Protein AF-A0A4R3E1R2-F1 (afdb_monomer_lite)

Foldseek 3Di:
DVPPPCPVVVVVDPPDDDDDPCVVVVVVVVVVVDDDDDDDDPVLVVQQADDADPDDDDGDGGDPSNVVVVCVVCVVVVHDPDPPPDD

Radius of gyration: 26.31 Å; chains: 1; bounding box: 51×34×70 Å

Structure (mmCIF, N/CA/C/O backbone):
data_AF-A0A4R3E1R2-F1
#
_entry.id   AF-A0A4R3E1R2-F1
#
loop_
_atom_site.group_PDB
_atom_site.id
_atom_site.type_symbol
_atom_site.label_atom_id
_atom_site.label_alt_id
_atom_site.label_comp_id
_atom_site.label_asym_id
_atom_site.label_entity_id
_atom_site.label_seq_id
_atom_site.pdbx_PDB_ins_code
_atom_site.Cartn_x
_atom_site.Cartn_y
_atom_site.Cartn_z
_atom_site.occupancy
_atom_site.B_iso_or_equiv
_atom_site.auth_seq_id
_atom_site.auth_comp_id
_atom_site.auth_asym_id
_atom_site.auth_atom_id
_atom_site.pdbx_PDB_model_num
ATOM 1 N N . MET A 1 1 ? 26.546 -25.302 -40.808 1.00 48.31 1 MET A N 1
ATOM 2 C CA . MET A 1 1 ? 26.461 -24.265 -39.752 1.00 48.31 1 MET A CA 1
ATOM 3 C C . MET A 1 1 ? 26.937 -22.922 -40.309 1.00 48.31 1 MET A C 1
ATOM 5 O O . MET A 1 1 ? 28.099 -22.846 -40.703 1.00 48.31 1 MET A O 1
ATOM 9 N N . PRO A 1 2 ? 26.078 -21.886 -40.358 1.00 60.19 2 PRO A N 1
ATOM 10 C CA . PRO A 1 2 ? 26.318 -20.639 -41.107 1.00 60.19 2 PRO A CA 1
ATOM 11 C C . PRO A 1 2 ? 27.512 -19.799 -40.626 1.00 60.19 2 PRO A C 1
ATOM 13 O O . PRO A 1 2 ? 27.994 -18.926 -41.335 1.00 60.19 2 PRO A O 1
ATOM 16 N N . PHE A 1 3 ? 28.016 -20.057 -39.419 1.00 62.91 3 PHE A N 1
ATOM 17 C CA . PHE A 1 3 ? 29.046 -19.234 -38.783 1.00 62.91 3 PHE A CA 1
ATOM 18 C C . PHE A 1 3 ? 30.494 -19.637 -39.116 1.00 62.91 3 PHE A C 1
ATOM 20 O O . PHE A 1 3 ? 31.424 -18.956 -38.686 1.00 62.91 3 PHE A O 1
ATOM 27 N N . LYS A 1 4 ? 30.727 -20.736 -39.851 1.00 69.06 4 LYS A N 1
ATOM 28 C CA . LYS A 1 4 ? 32.090 -21.263 -40.067 1.00 69.06 4 LYS A CA 1
ATOM 29 C C . LYS A 1 4 ? 32.857 -20.590 -41.211 1.00 69.06 4 LYS A C 1
ATOM 31 O O . LYS A 1 4 ? 34.073 -20.472 -41.118 1.00 69.06 4 LYS A O 1
ATOM 36 N N . HIS A 1 5 ? 32.183 -20.104 -42.254 1.00 69.38 5 HIS A N 1
ATOM 37 C CA . HIS A 1 5 ? 32.861 -19.588 -43.455 1.00 69.38 5 HIS A CA 1
ATOM 38 C C . HIS A 1 5 ? 33.644 -18.279 -43.252 1.00 69.38 5 HIS A C 1
ATOM 40 O O . HIS A 1 5 ? 34.536 -17.989 -44.038 1.00 69.38 5 HIS A O 1
ATOM 46 N N . ASN A 1 6 ? 33.389 -17.521 -42.178 1.00 68.94 6 ASN A N 1
ATOM 47 C CA . ASN A 1 6 ? 34.051 -16.231 -41.923 1.00 68.94 6 ASN A CA 1
ATOM 48 C C . ASN A 1 6 ? 34.900 -16.201 -40.639 1.00 68.94 6 ASN A C 1
ATOM 50 O O . ASN A 1 6 ? 35.300 -15.126 -40.185 1.00 68.94 6 ASN A O 1
ATOM 54 N N . ALA A 1 7 ? 35.213 -17.364 -40.054 1.00 73.56 7 ALA A N 1
ATOM 55 C CA . ALA A 1 7 ? 35.948 -17.458 -38.790 1.00 73.56 7 ALA A CA 1
ATOM 56 C C . ALA A 1 7 ? 37.321 -16.758 -38.841 1.00 73.56 7 ALA A C 1
ATOM 58 O O . ALA A 1 7 ? 37.651 -15.988 -37.939 1.00 73.56 7 ALA A O 1
ATOM 59 N N . ALA A 1 8 ? 38.067 -16.933 -39.938 1.00 78.44 8 ALA A N 1
ATOM 60 C CA . ALA A 1 8 ? 39.383 -16.323 -40.131 1.00 78.44 8 ALA A CA 1
ATOM 61 C C . ALA A 1 8 ? 39.348 -14.785 -40.212 1.00 78.44 8 ALA A C 1
ATOM 63 O O . ALA A 1 8 ? 40.348 -14.146 -39.918 1.00 78.44 8 ALA A O 1
ATOM 64 N N . ARG A 1 9 ? 38.210 -14.170 -40.570 1.00 76.50 9 ARG A N 1
ATOM 65 C CA . ARG A 1 9 ? 38.066 -12.707 -40.737 1.00 76.50 9 ARG A CA 1
ATOM 66 C C . ARG A 1 9 ? 37.369 -12.027 -39.557 1.00 76.50 9 ARG A C 1
ATOM 68 O O . ARG A 1 9 ? 37.242 -10.805 -39.536 1.00 76.50 9 ARG A O 1
ATOM 75 N N . ARG A 1 10 ? 36.943 -12.796 -38.548 1.00 74.81 10 ARG A N 1
A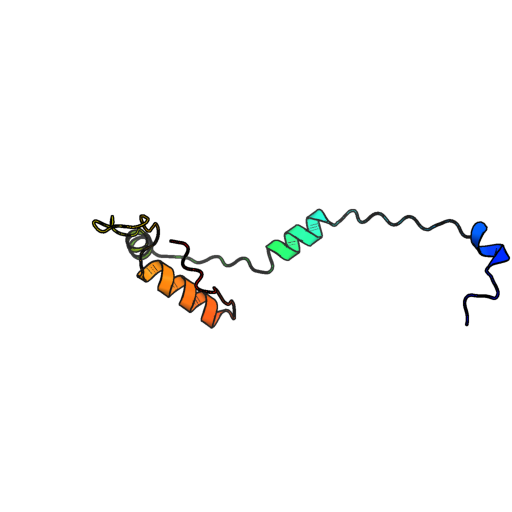TOM 76 C CA . ARG A 1 10 ? 36.175 -12.294 -37.397 1.00 74.81 10 ARG A CA 1
ATOM 77 C C . ARG A 1 10 ? 36.948 -11.279 -36.552 1.00 74.81 10 ARG A C 1
ATOM 79 O O . ARG A 1 10 ?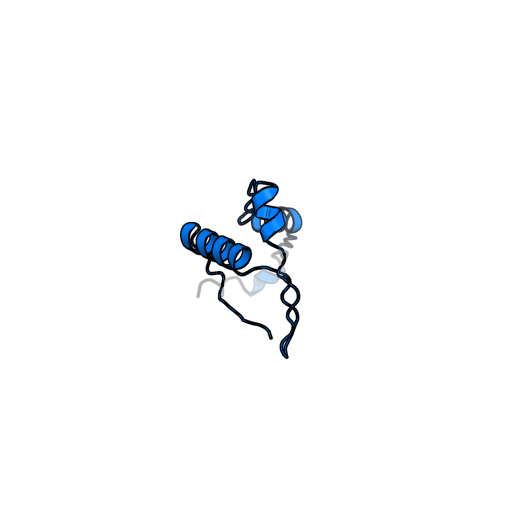 36.334 -10.390 -35.980 1.00 74.81 10 ARG A O 1
ATOM 86 N N . HIS A 1 11 ? 38.277 -11.376 -36.517 1.00 77.44 11 HIS A N 1
ATOM 87 C CA . HIS A 1 11 ? 39.142 -10.427 -35.809 1.00 77.44 11 HIS A CA 1
ATOM 88 C C . HIS A 1 11 ? 39.138 -9.019 -36.434 1.00 77.44 11 HIS A C 1
ATOM 90 O O . HIS A 1 11 ? 39.498 -8.059 -35.761 1.00 77.44 11 HIS A O 1
ATOM 96 N N . ARG A 1 12 ? 38.704 -8.886 -37.699 1.00 78.25 12 ARG A N 1
ATOM 97 C CA . ARG A 1 12 ? 38.565 -7.602 -38.404 1.00 78.25 12 ARG A CA 1
ATOM 98 C C . ARG A 1 12 ? 37.239 -6.897 -38.097 1.00 78.25 12 ARG A C 1
ATOM 100 O O . ARG A 1 12 ? 37.109 -5.704 -38.345 1.00 78.25 12 ARG A O 1
ATOM 107 N N . ILE A 1 13 ? 36.255 -7.622 -37.561 1.00 78.44 13 ILE A N 1
ATOM 108 C CA . ILE A 1 13 ? 34.976 -7.052 -37.137 1.00 78.44 13 ILE A CA 1
ATOM 109 C C . ILE A 1 13 ? 35.182 -6.493 -35.731 1.00 78.44 13 ILE A C 1
ATOM 111 O O . ILE A 1 13 ? 35.310 -7.246 -34.763 1.00 78.44 13 ILE A O 1
ATOM 115 N N . GLY A 1 14 ? 35.237 -5.165 -35.622 1.00 79.38 14 GLY A N 1
ATOM 116 C CA . GLY A 1 14 ? 35.305 -4.490 -34.331 1.00 79.38 14 GLY A CA 1
ATOM 117 C C . GLY A 1 14 ? 34.153 -4.942 -33.434 1.00 79.38 14 GLY A C 1
ATOM 118 O O . GLY A 1 14 ? 33.001 -5.001 -33.866 1.00 79.38 14 GLY A O 1
ATOM 119 N N . LYS A 1 15 ? 34.451 -5.294 -32.178 1.00 79.44 15 LYS A N 1
ATOM 120 C CA . LYS A 1 15 ? 33.400 -5.650 -31.219 1.00 79.44 15 LYS A CA 1
ATOM 121 C C . LYS A 1 15 ? 32.547 -4.416 -30.954 1.00 79.44 15 LYS A C 1
ATOM 123 O O . LYS A 1 15 ? 33.035 -3.427 -30.410 1.00 79.44 15 LYS A O 1
ATOM 128 N N . MET A 1 16 ? 31.274 -4.501 -31.312 1.00 76.31 16 MET A N 1
ATOM 129 C CA . MET A 1 16 ? 30.291 -3.473 -31.008 1.00 76.31 16 MET A CA 1
ATOM 130 C C . MET A 1 16 ? 30.107 -3.415 -29.484 1.00 76.31 16 MET A C 1
ATOM 132 O O . MET A 1 16 ? 29.713 -4.400 -28.859 1.00 76.31 16 MET A O 1
ATOM 136 N N . LYS A 1 17 ? 30.485 -2.291 -28.867 1.00 78.25 17 LYS A N 1
ATOM 137 C CA . LYS A 1 17 ? 30.348 -2.070 -27.422 1.00 78.25 17 LYS A CA 1
ATOM 138 C C . LYS A 1 17 ? 29.042 -1.332 -27.174 1.00 78.25 17 LYS A C 1
ATOM 140 O O . LYS A 1 17 ? 28.978 -0.119 -27.337 1.00 78.25 17 LYS A O 1
ATOM 145 N N . PHE A 1 18 ? 28.008 -2.061 -26.783 1.00 76.38 18 PHE A N 1
ATOM 146 C CA . PHE A 1 18 ? 26.770 -1.448 -26.318 1.00 76.38 18 PHE A CA 1
ATOM 147 C C . PHE A 1 18 ? 26.868 -1.184 -24.818 1.00 76.38 18 PHE A C 1
ATOM 149 O O . PHE A 1 18 ? 27.199 -2.085 -24.048 1.00 76.38 18 PHE A O 1
ATOM 156 N N . LYS A 1 19 ? 26.575 0.049 -24.402 1.00 78.62 19 LYS A N 1
ATOM 157 C CA . LYS A 1 19 ? 26.407 0.419 -22.996 1.00 78.62 19 LYS A CA 1
ATOM 158 C C . LYS A 1 19 ? 24.963 0.863 -22.812 1.00 78.62 19 LYS A C 1
ATOM 160 O O . LYS A 1 19 ? 24.539 1.829 -23.436 1.00 78.62 19 LYS A O 1
ATOM 165 N N . VAL A 1 20 ? 24.218 0.147 -21.977 1.00 79.25 20 VAL A N 1
ATOM 166 C CA . VAL A 1 20 ? 22.851 0.528 -21.611 1.00 79.25 20 VAL A CA 1
ATOM 167 C C . VAL A 1 20 ? 22.946 1.731 -20.673 1.00 79.25 20 VAL A C 1
ATOM 169 O O . VAL A 1 20 ? 23.452 1.612 -19.560 1.00 79.25 20 VAL A O 1
ATOM 172 N N . THR A 1 21 ? 22.532 2.906 -21.144 1.00 85.06 21 THR A N 1
ATOM 173 C CA . THR A 1 21 ? 22.587 4.169 -20.383 1.00 85.06 21 THR A CA 1
ATOM 174 C C . THR A 1 21 ? 21.265 4.507 -19.700 1.00 85.06 21 THR A C 1
ATOM 176 O O . THR A 1 21 ? 21.261 5.247 -18.723 1.00 85.06 21 THR A O 1
ATOM 179 N N . ASN A 1 22 ? 20.156 3.928 -20.162 1.00 87.19 22 ASN A N 1
ATOM 180 C CA . ASN A 1 22 ? 18.800 4.217 -19.692 1.00 87.19 22 ASN A CA 1
ATOM 181 C C . ASN A 1 22 ? 18.300 3.260 -18.593 1.00 87.19 22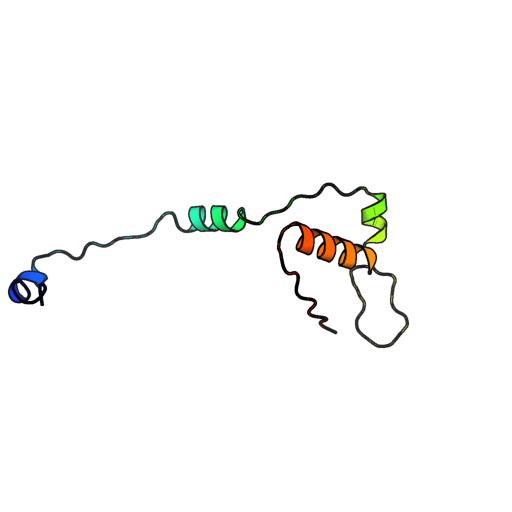 ASN A C 1
ATOM 183 O O . ASN A 1 22 ? 17.115 3.272 -18.269 1.00 87.19 22 ASN A O 1
ATOM 187 N N . TRP A 1 23 ? 19.171 2.421 -18.020 1.00 86.94 23 TRP A N 1
ATOM 188 C CA . TRP A 1 23 ? 18.764 1.389 -17.056 1.00 86.94 23 TRP A CA 1
ATOM 189 C C . TRP A 1 23 ? 17.995 1.967 -15.862 1.00 86.94 23 TRP A C 1
ATOM 191 O O . TRP A 1 23 ? 16.967 1.429 -15.467 1.00 86.94 23 TRP A O 1
ATOM 201 N N . ALA A 1 24 ? 18.451 3.104 -15.328 1.00 86.31 24 ALA A N 1
ATOM 202 C CA . ALA A 1 24 ? 17.803 3.760 -14.195 1.00 86.31 24 ALA A CA 1
ATOM 203 C C . ALA A 1 24 ? 16.381 4.253 -14.525 1.00 86.31 24 ALA A C 1
ATOM 205 O O . ALA A 1 24 ? 15.472 4.105 -13.710 1.00 86.31 24 ALA A O 1
ATOM 206 N N . GLU A 1 25 ? 16.171 4.805 -15.721 1.00 87.25 25 GLU A N 1
ATOM 207 C CA . GLU A 1 25 ? 14.854 5.267 -16.178 1.00 87.25 25 GLU A CA 1
ATOM 208 C C . GLU A 1 25 ? 13.910 4.092 -16.440 1.00 87.25 25 GLU A C 1
ATOM 210 O O . GLU A 1 25 ? 12.736 4.131 -16.061 1.00 87.25 25 GLU A O 1
ATOM 215 N N . TYR A 1 26 ? 14.438 3.021 -17.033 1.00 83.56 26 TYR A N 1
ATOM 216 C CA . TYR A 1 26 ? 13.705 1.783 -17.263 1.00 83.56 26 TYR A CA 1
ATOM 217 C C . TYR A 1 26 ? 13.239 1.150 -15.942 1.00 83.56 26 TYR A C 1
ATOM 219 O O . TYR A 1 26 ? 12.050 0.869 -15.779 1.00 83.56 26 TYR A O 1
ATOM 227 N N . GLU A 1 27 ? 14.139 1.019 -14.965 1.00 86.88 27 GLU A N 1
ATOM 228 C CA . GLU A 1 27 ? 13.838 0.536 -13.611 1.00 86.88 27 GLU A CA 1
ATOM 229 C C . GLU A 1 27 ? 12.820 1.427 -12.887 1.00 86.88 27 GLU A C 1
ATOM 231 O O . GLU A 1 27 ? 11.886 0.926 -12.259 1.00 86.88 27 GLU A O 1
ATOM 236 N N . ALA A 1 28 ? 12.939 2.754 -12.993 1.00 86.19 28 ALA A N 1
ATOM 237 C CA . ALA A 1 28 ? 11.962 3.674 -12.413 1.00 86.19 28 ALA A CA 1
ATOM 238 C C . ALA A 1 28 ? 10.564 3.479 -13.025 1.00 86.19 28 ALA A C 1
ATOM 240 O O . ALA A 1 28 ? 9.564 3.466 -12.300 1.00 86.19 28 ALA A O 1
ATOM 241 N N . GLY A 1 29 ? 10.486 3.277 -14.343 1.00 83.69 29 GLY A N 1
ATOM 242 C CA . GLY A 1 29 ? 9.248 2.922 -15.034 1.00 83.69 29 GLY A CA 1
ATOM 243 C C . GLY A 1 29 ? 8.687 1.575 -14.575 1.00 83.69 29 GLY A C 1
ATOM 244 O O . GLY A 1 29 ? 7.480 1.455 -14.364 1.00 83.69 29 GLY A O 1
ATOM 245 N N . LEU A 1 30 ? 9.548 0.582 -14.353 1.00 84.12 30 LEU A N 1
ATOM 246 C CA . LEU A 1 30 ? 9.153 -0.738 -13.865 1.00 84.12 30 LEU A CA 1
ATOM 247 C C . LEU A 1 30 ? 8.630 -0.682 -12.420 1.00 84.12 30 LEU A C 1
ATOM 249 O O . LEU A 1 30 ? 7.588 -1.257 -12.131 1.00 84.12 30 LEU A O 1
ATOM 253 N N . ARG A 1 31 ? 9.265 0.095 -11.534 1.00 79.88 31 ARG A N 1
ATOM 254 C CA . ARG A 1 31 ? 8.803 0.312 -10.147 1.00 79.88 31 ARG A CA 1
ATOM 255 C C . ARG A 1 31 ? 7.444 1.010 -10.077 1.00 79.88 31 ARG A C 1
ATOM 257 O O . ARG A 1 31 ? 6.663 0.743 -9.167 1.00 79.88 31 ARG A O 1
ATOM 264 N N . ARG A 1 32 ? 7.149 1.895 -11.034 1.00 80.75 32 ARG A N 1
ATOM 265 C CA . ARG A 1 32 ? 5.828 2.535 -11.170 1.00 80.75 32 ARG A CA 1
ATOM 266 C C . ARG A 1 32 ? 4.766 1.564 -11.685 1.00 80.75 32 ARG A C 1
ATOM 268 O O . ARG A 1 32 ? 3.595 1.712 -11.344 1.00 80.75 32 ARG A O 1
ATOM 275 N N . ARG A 1 33 ? 5.146 0.542 -12.462 1.00 78.56 33 ARG A N 1
ATOM 276 C CA . ARG A 1 33 ? 4.244 -0.543 -12.887 1.00 78.56 33 ARG A CA 1
ATOM 277 C C . ARG A 1 33 ? 3.949 -1.444 -11.695 1.00 78.56 33 ARG A C 1
ATOM 279 O O . ARG A 1 33 ? 4.570 -2.477 -11.487 1.00 78.56 33 ARG A O 1
ATOM 286 N N . GLY A 1 34 ? 3.003 -1.006 -10.882 1.00 75.06 34 GLY A N 1
ATOM 287 C CA . GLY A 1 34 ? 2.674 -1.673 -9.637 1.00 75.06 34 GLY A CA 1
ATOM 288 C C . GLY A 1 34 ? 2.424 -0.717 -8.477 1.00 75.06 34 GLY A C 1
ATOM 289 O O . GLY A 1 34 ? 1.952 -1.173 -7.438 1.00 75.06 34 GLY A O 1
ATOM 290 N N . SER A 1 35 ? 2.670 0.585 -8.606 1.00 80.88 35 SER A N 1
ATOM 291 C CA . SER A 1 35 ? 2.308 1.524 -7.542 1.00 80.88 35 SER A CA 1
ATOM 292 C C . SER A 1 35 ? 0.792 1.705 -7.487 1.00 80.88 35 SER A C 1
ATOM 294 O O . SER A 1 35 ? 0.172 2.015 -8.503 1.00 80.88 35 SER A O 1
ATOM 296 N N . LEU A 1 36 ? 0.208 1.517 -6.307 1.00 80.94 36 LEU A N 1
ATOM 297 C CA . LEU A 1 36 ? -1.194 1.806 -6.026 1.00 80.94 36 LEU A CA 1
ATOM 298 C C . LEU A 1 36 ? -1.244 2.930 -4.991 1.00 80.94 36 LEU A C 1
ATOM 300 O O . LEU A 1 36 ? -0.628 2.815 -3.932 1.00 80.94 36 LEU A O 1
ATOM 304 N N . THR A 1 37 ? -1.977 3.994 -5.299 1.00 86.94 37 THR A N 1
ATOM 305 C CA . THR A 1 37 ? -2.241 5.096 -4.372 1.00 86.94 37 THR A CA 1
ATOM 306 C C . THR A 1 37 ? -3.715 5.050 -4.002 1.00 86.94 37 THR A C 1
ATOM 308 O O . THR A 1 37 ? -4.570 5.051 -4.885 1.00 86.94 37 THR A O 1
ATOM 311 N N . LEU A 1 38 ? -4.003 4.972 -2.705 1.00 85.12 38 LEU A N 1
ATOM 312 C CA . LEU A 1 38 ? -5.355 4.890 -2.162 1.00 85.12 38 LEU A CA 1
ATOM 313 C C . LEU A 1 38 ? -5.618 6.116 -1.300 1.00 85.12 38 LEU A C 1
ATOM 315 O O . LEU A 1 38 ? -4.756 6.517 -0.521 1.00 85.12 38 LEU A O 1
ATOM 319 N N . TRP A 1 39 ? -6.820 6.668 -1.418 1.00 92.00 39 TRP A N 1
ATOM 320 C CA . TRP A 1 39 ? -7.331 7.655 -0.478 1.00 92.00 39 TRP A CA 1
ATOM 321 C C . TRP A 1 39 ? -8.085 6.907 0.615 1.00 92.00 39 TRP A C 1
ATOM 323 O O . TRP A 1 39 ? -9.042 6.190 0.329 1.00 92.00 39 TRP A O 1
ATOM 333 N N . VAL A 1 40 ? -7.613 7.032 1.852 1.00 88.88 40 VAL A N 1
ATOM 334 C CA . VAL A 1 40 ? -8.194 6.388 3.033 1.00 88.88 40 VAL A CA 1
ATOM 335 C C . VAL A 1 40 ? -8.671 7.497 3.954 1.00 88.88 40 VAL A C 1
ATOM 337 O O . VAL A 1 40 ? -7.986 8.507 4.103 1.00 88.88 40 VAL A O 1
ATOM 340 N N . THR A 1 41 ? -9.859 7.338 4.526 1.00 93.50 41 THR A N 1
ATOM 341 C CA . THR A 1 41 ? -10.390 8.317 5.473 1.00 93.50 41 THR A CA 1
ATOM 342 C C . THR A 1 41 ? -9.602 8.277 6.783 1.00 93.50 41 THR A C 1
ATOM 344 O O . THR A 1 41 ? -9.032 7.242 7.143 1.00 93.50 41 THR A O 1
ATOM 347 N N . GLU A 1 42 ? -9.564 9.393 7.510 1.00 92.88 42 GLU A N 1
ATOM 348 C CA . GLU A 1 42 ? -8.813 9.478 8.769 1.00 92.88 42 GLU A CA 1
ATOM 349 C C . GLU A 1 42 ? -9.376 8.505 9.816 1.00 92.88 42 GLU A C 1
ATOM 351 O O . GLU A 1 42 ? -8.629 7.856 10.550 1.00 92.88 42 GLU A O 1
ATOM 356 N N . GLU A 1 43 ? -10.696 8.305 9.823 1.00 91.69 43 GLU A N 1
ATOM 357 C CA . GLU A 1 43 ? -11.365 7.354 10.711 1.00 91.69 43 GLU A CA 1
ATOM 358 C C . GLU A 1 43 ? -10.888 5.926 10.440 1.00 91.69 43 GLU A C 1
ATOM 360 O O . GLU A 1 43 ? -10.567 5.192 11.374 1.00 91.69 43 GLU A O 1
ATOM 365 N N . ALA A 1 44 ? -10.777 5.534 9.168 1.00 88.44 44 ALA A N 1
ATOM 366 C CA . ALA A 1 44 ? -10.271 4.219 8.803 1.00 88.44 44 ALA A CA 1
ATOM 367 C C . ALA A 1 44 ? -8.790 4.063 9.183 1.00 88.44 44 ALA A C 1
ATOM 369 O O . ALA A 1 44 ? -8.411 3.024 9.726 1.00 88.44 44 ALA A O 1
ATOM 370 N N . LEU A 1 45 ? -7.968 5.098 8.971 1.00 91.62 45 LEU A N 1
ATOM 371 C CA . LEU A 1 45 ? -6.549 5.086 9.335 1.00 91.62 45 LEU A CA 1
ATOM 372 C C . LEU A 1 45 ? -6.341 4.946 10.850 1.00 91.62 45 LEU A C 1
ATOM 374 O O . LEU A 1 45 ? -5.462 4.198 11.288 1.00 91.62 45 LEU A O 1
ATOM 378 N N . SER A 1 46 ? -7.182 5.602 11.653 1.00 92.62 46 SER A N 1
ATOM 379 C CA . SER A 1 46 ? -7.139 5.507 13.118 1.00 92.62 46 SER A CA 1
ATOM 380 C C . SER A 1 46 ? -7.324 4.069 13.626 1.00 92.62 46 SER A C 1
ATOM 382 O O . SER A 1 46 ? -6.728 3.675 14.629 1.00 92.62 46 SER A O 1
ATOM 384 N N . LEU A 1 47 ? -8.076 3.249 12.883 1.00 93.62 47 LEU A N 1
ATOM 385 C CA . LEU A 1 47 ? -8.365 1.851 13.206 1.00 93.62 47 LEU A CA 1
ATOM 386 C C . LEU A 1 47 ? -7.293 0.873 12.700 1.00 93.62 47 LEU A C 1
ATOM 388 O O . LEU A 1 47 ? -7.389 -0.331 12.952 1.00 93.62 47 LEU A O 1
ATOM 392 N N . TRP A 1 48 ? -6.279 1.341 11.966 1.00 94.06 48 TRP A N 1
ATOM 393 C CA . TRP A 1 48 ? -5.253 0.468 11.388 1.00 94.06 48 TRP A CA 1
ATOM 394 C C . TRP A 1 48 ? -4.147 0.086 12.365 1.00 94.06 48 TRP A C 1
ATOM 396 O O . TRP A 1 48 ? -3.464 -0.912 12.135 1.00 94.06 48 TRP A O 1
ATOM 406 N N . GLN A 1 49 ? -3.962 0.835 13.454 1.00 92.88 49 GLN A N 1
ATOM 407 C CA . GLN A 1 49 ? -2.990 0.472 14.483 1.00 92.88 49 GLN A CA 1
ATOM 408 C C . GLN A 1 49 ? -3.514 -0.694 15.320 1.00 92.88 49 GLN A C 1
ATOM 410 O O . GLN A 1 49 ? -4.651 -0.685 15.790 1.00 92.88 49 GLN A O 1
ATOM 415 N N . ALA A 1 50 ? -2.681 -1.717 15.513 1.00 90.75 50 ALA A N 1
ATOM 416 C CA . ALA A 1 50 ? -3.075 -2.835 16.356 1.00 90.75 50 ALA A CA 1
ATOM 417 C C . ALA A 1 50 ? -3.104 -2.422 17.838 1.00 90.75 50 ALA A C 1
ATOM 419 O O . ALA A 1 50 ? -2.183 -1.740 18.303 1.00 90.75 50 ALA A O 1
ATOM 420 N N . PRO A 1 51 ? -4.096 -2.882 18.619 1.00 88.38 51 PRO A N 1
ATOM 421 C CA . PRO A 1 51 ? -4.055 -2.723 20.062 1.00 88.38 51 PRO A CA 1
ATOM 422 C C . PRO A 1 51 ? -2.878 -3.509 20.650 1.00 88.38 51 PRO A C 1
ATOM 424 O O . PRO A 1 51 ? -2.506 -4.582 20.164 1.00 88.38 51 PRO A O 1
ATOM 427 N N . LYS A 1 52 ? -2.305 -2.985 21.739 1.00 88.31 52 LYS A N 1
ATOM 428 C CA . LYS A 1 52 ? -1.200 -3.643 22.440 1.00 88.31 52 LYS A CA 1
ATOM 429 C C . LYS A 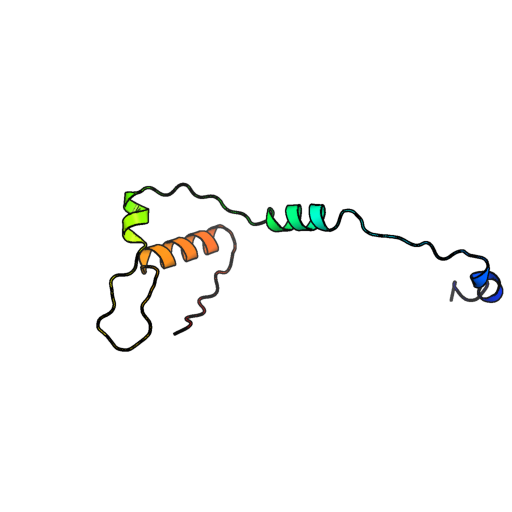1 52 ? -1.642 -5.021 22.927 1.00 88.31 52 LYS A C 1
ATOM 431 O O . LYS A 1 52 ? -2.620 -5.159 23.663 1.00 88.31 52 LYS A O 1
ATOM 436 N N . ARG A 1 53 ? -0.885 -6.046 22.552 1.00 84.31 53 ARG A N 1
ATOM 437 C CA . ARG A 1 53 ? -1.156 -7.427 22.941 1.00 84.31 53 ARG A CA 1
ATOM 438 C C . ARG A 1 53 ? -0.670 -7.672 24.372 1.00 84.31 53 ARG A C 1
ATOM 440 O O . ARG A 1 53 ? 0.469 -7.342 24.700 1.00 84.31 53 ARG A O 1
ATOM 447 N N . SER A 1 54 ? -1.512 -8.286 25.203 1.00 83.25 54 SER A N 1
ATOM 448 C CA . SER A 1 54 ? -1.181 -8.691 26.582 1.00 83.25 54 SER A CA 1
ATOM 449 C C . SER A 1 54 ? -0.660 -10.130 26.697 1.00 83.25 54 SER A C 1
ATOM 451 O O . SER A 1 54 ? -0.134 -10.521 27.734 1.00 83.25 54 SER A O 1
ATOM 453 N N . THR A 1 55 ? -0.797 -10.930 25.637 1.00 85.56 55 THR A N 1
ATOM 454 C CA . THR A 1 55 ? -0.389 -12.342 25.599 1.00 85.56 55 THR A CA 1
ATOM 455 C C . THR A 1 55 ? 1.000 -12.537 24.981 1.00 85.56 55 THR A C 1
ATOM 457 O O . THR A 1 55 ? 1.515 -11.667 24.280 1.00 85.56 55 THR A O 1
ATOM 460 N N . ARG A 1 56 ? 1.618 -13.699 25.238 1.00 81.81 56 ARG A N 1
ATOM 461 C CA . ARG A 1 56 ? 2.972 -14.049 24.771 1.00 81.81 56 ARG A CA 1
ATOM 462 C C . ARG A 1 56 ? 3.068 -14.046 23.234 1.00 81.81 56 ARG A C 1
ATOM 464 O O . ARG A 1 56 ? 2.242 -14.662 22.558 1.00 81.81 56 ARG A O 1
ATOM 471 N N . GLY A 1 57 ? 4.099 -13.388 22.699 1.00 85.69 57 GLY A N 1
ATOM 472 C CA . GLY A 1 57 ? 4.393 -13.267 21.264 1.00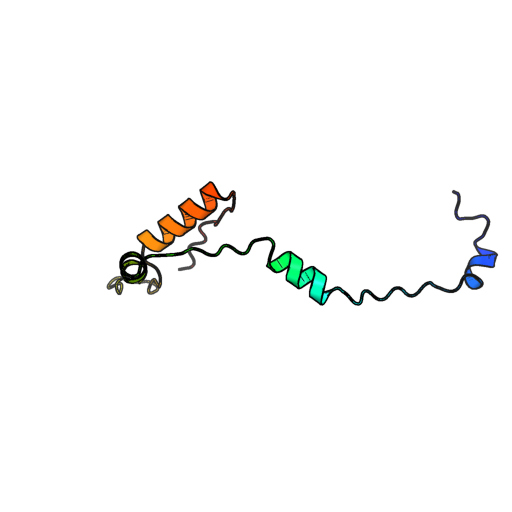 85.69 57 GLY A CA 1
ATOM 473 C C . GLY A 1 57 ? 4.808 -11.844 20.868 1.00 85.69 57 GLY A C 1
ATOM 474 O O . GLY A 1 57 ? 4.845 -10.953 21.717 1.00 85.69 57 GLY A O 1
ATOM 475 N N . GLY A 1 58 ? 5.116 -11.632 19.585 1.00 87.25 58 GLY A N 1
ATOM 476 C CA . GLY A 1 58 ? 5.412 -10.305 19.038 1.00 87.25 58 GLY A CA 1
ATOM 477 C C . GLY A 1 58 ? 4.219 -9.341 19.109 1.00 87.25 58 GLY A C 1
ATOM 478 O O . GLY A 1 58 ? 3.057 -9.763 19.104 1.00 87.25 58 GLY A O 1
ATOM 479 N N . GLN A 1 59 ? 4.513 -8.037 19.176 1.00 88.00 59 GLN A N 1
ATOM 480 C CA . GLN A 1 59 ? 3.501 -6.979 19.137 1.00 88.00 59 GLN A CA 1
ATOM 481 C C . GLN A 1 59 ? 3.103 -6.688 17.681 1.00 88.00 59 GLN A C 1
ATOM 483 O O . GLN A 1 59 ? 3.967 -6.286 16.894 1.00 88.00 59 GLN A O 1
ATOM 488 N N . PRO A 1 60 ? 1.828 -6.886 17.300 1.00 87.62 60 PRO A N 1
ATOM 489 C CA . PRO A 1 60 ? 1.366 -6.536 15.965 1.00 87.62 60 PRO A CA 1
ATOM 490 C C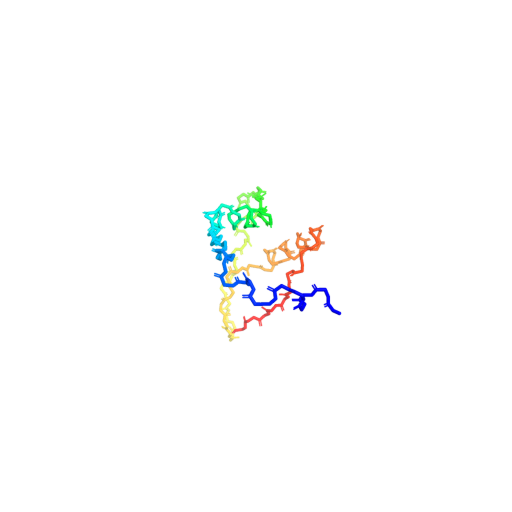 . PRO A 1 60 ? 1.426 -5.018 15.771 1.00 87.62 60 PRO A C 1
ATOM 492 O O . PRO A 1 60 ? 1.175 -4.253 16.697 1.00 87.62 60 PRO A O 1
ATOM 495 N N . ARG A 1 61 ? 1.776 -4.579 14.559 1.00 90.56 61 ARG A N 1
ATOM 496 C CA . ARG A 1 61 ? 1.742 -3.154 14.181 1.00 90.56 61 ARG A CA 1
ATOM 497 C C . ARG A 1 61 ? 0.415 -2.763 13.536 1.00 90.56 61 ARG A C 1
ATOM 499 O O . ARG A 1 61 ? -0.060 -1.655 13.749 1.00 90.56 61 ARG A O 1
ATOM 506 N N . TYR A 1 62 ? -0.174 -3.688 12.779 1.00 92.31 62 TYR A N 1
ATOM 507 C CA . TYR A 1 62 ? -1.400 -3.481 12.018 1.00 92.31 62 TYR A CA 1
ATOM 508 C C . TYR A 1 62 ? -2.549 -4.301 12.594 1.00 92.31 62 TYR A C 1
ATOM 510 O O . TYR A 1 62 ? -2.344 -5.452 12.988 1.00 92.31 62 TYR A O 1
ATOM 518 N N . SER A 1 63 ? -3.732 -3.699 12.658 1.00 93.06 63 SER A N 1
ATOM 519 C CA . SER A 1 63 ? -4.963 -4.362 13.079 1.00 93.06 63 SER A CA 1
ATOM 520 C C . SER A 1 63 ? -5.431 -5.386 12.042 1.00 93.06 63 SER A C 1
ATOM 522 O O . SER A 1 63 ? -5.031 -5.346 10.874 1.00 93.06 63 SER A O 1
ATOM 524 N N . ASP A 1 64 ? -6.315 -6.297 12.456 1.00 92.00 64 ASP A N 1
ATOM 525 C CA . ASP A 1 64 ? -6.913 -7.274 11.541 1.00 92.00 64 ASP A CA 1
ATOM 526 C C . ASP A 1 64 ? -7.680 -6.586 10.403 1.00 92.00 64 ASP A C 1
ATOM 528 O O . ASP A 1 64 ? -7.580 -7.028 9.262 1.00 92.00 64 ASP A O 1
ATOM 532 N N . LEU A 1 65 ? -8.331 -5.447 10.679 1.00 92.38 65 LEU A N 1
ATOM 533 C CA . LEU A 1 65 ? -9.018 -4.629 9.676 1.00 92.38 65 LEU A CA 1
ATOM 534 C C . LEU A 1 65 ? -8.059 -4.140 8.580 1.00 92.38 65 LEU A C 1
ATOM 536 O O . LEU A 1 65 ? -8.366 -4.241 7.391 1.00 92.38 65 LEU A O 1
ATOM 540 N N . ALA A 1 66 ? -6.884 -3.629 8.960 1.00 92.81 66 ALA A N 1
ATOM 541 C CA . ALA A 1 66 ? -5.879 -3.175 7.999 1.00 92.81 66 ALA A CA 1
ATOM 542 C C . ALA A 1 66 ? -5.361 -4.337 7.134 1.00 92.81 66 ALA A C 1
ATOM 544 O O . ALA A 1 66 ? -5.202 -4.199 5.919 1.00 92.81 66 ALA A O 1
ATOM 545 N N . ILE A 1 67 ? -5.133 -5.499 7.755 1.00 92.31 67 ILE A N 1
ATOM 546 C CA . ILE A 1 67 ? -4.661 -6.706 7.067 1.00 92.31 67 ILE A CA 1
ATOM 547 C C . ILE A 1 67 ? -5.727 -7.220 6.094 1.00 92.31 67 ILE A C 1
ATOM 549 O O . ILE A 1 67 ? -5.415 -7.490 4.936 1.00 92.31 67 ILE A O 1
ATOM 553 N N . GLU A 1 68 ? -6.977 -7.335 6.533 1.00 93.62 68 GLU A N 1
ATOM 554 C CA . GLU A 1 68 ? -8.099 -7.784 5.705 1.00 93.62 68 GLU A CA 1
ATOM 555 C C . GLU A 1 68 ? -8.332 -6.849 4.515 1.00 93.62 68 GLU A C 1
ATOM 557 O O . GLU A 1 68 ? -8.479 -7.311 3.381 1.00 93.62 68 GLU A O 1
ATOM 562 N N . THR A 1 69 ? -8.264 -5.536 4.746 1.00 91.94 69 THR A N 1
ATOM 563 C CA . THR A 1 69 ? -8.376 -4.529 3.683 1.00 91.94 69 THR A CA 1
ATOM 564 C C . THR A 1 69 ? -7.272 -4.718 2.639 1.00 91.94 69 THR A C 1
ATOM 566 O O . THR A 1 69 ? -7.554 -4.773 1.441 1.00 91.94 69 THR A O 1
ATOM 569 N N . ALA A 1 70 ? -6.017 -4.893 3.068 1.00 89.94 70 ALA A N 1
ATOM 570 C CA . ALA A 1 70 ? -4.896 -5.117 2.156 1.00 89.94 70 ALA A CA 1
ATOM 571 C C . ALA A 1 70 ? -5.033 -6.428 1.359 1.00 89.94 70 ALA A C 1
ATOM 573 O O . ALA A 1 70 ? -4.765 -6.446 0.156 1.00 89.94 70 ALA A O 1
ATOM 574 N N . LEU A 1 71 ? -5.487 -7.512 1.998 1.00 91.12 71 LEU A N 1
ATOM 575 C CA . LEU A 1 71 ? -5.726 -8.800 1.335 1.00 91.12 71 LEU A CA 1
ATOM 576 C C . LEU A 1 71 ? -6.869 -8.720 0.314 1.00 91.12 71 LEU A C 1
ATOM 578 O O . LEU A 1 71 ? -6.757 -9.272 -0.782 1.00 91.12 71 LEU A O 1
ATOM 582 N N . THR A 1 72 ? -7.942 -8.002 0.647 1.00 91.44 72 THR A N 1
ATOM 583 C CA . THR A 1 72 ? -9.082 -7.776 -0.253 1.00 91.44 72 THR A CA 1
ATOM 584 C C . THR A 1 72 ? -8.644 -6.988 -1.482 1.00 91.44 72 THR A C 1
ATOM 586 O O . THR A 1 72 ? -8.906 -7.398 -2.612 1.00 91.44 72 THR A O 1
ATOM 589 N N . LEU A 1 73 ? -7.894 -5.902 -1.279 1.00 89.69 73 LEU A N 1
ATOM 590 C CA . LEU A 1 73 ? -7.332 -5.108 -2.372 1.00 89.69 73 LEU A CA 1
ATOM 591 C C . LEU A 1 73 ? -6.369 -5.925 -3.236 1.00 89.69 73 LEU A C 1
ATOM 593 O O . LEU A 1 73 ? -6.405 -5.813 -4.459 1.00 89.69 73 LEU A O 1
ATOM 597 N N . GLY A 1 74 ? -5.538 -6.768 -2.620 1.00 87.31 74 GLY A N 1
ATOM 598 C CA . GLY A 1 74 ? -4.692 -7.708 -3.350 1.00 87.31 74 GLY A CA 1
ATOM 599 C C . GLY A 1 74 ? -5.505 -8.635 -4.243 1.00 87.31 74 GLY A C 1
ATOM 600 O O . GLY A 1 74 ? -5.250 -8.708 -5.440 1.00 87.31 74 GLY A O 1
ATOM 601 N N . SER A 1 75 ? -6.541 -9.257 -3.684 1.00 87.75 75 SER A N 1
ATOM 602 C CA . SER A 1 75 ? -7.411 -10.193 -4.403 1.00 87.75 75 SER A CA 1
ATOM 603 C C . SER A 1 75 ? -8.111 -9.533 -5.597 1.00 87.75 75 SER A C 1
ATOM 605 O O . SER A 1 75 ? -8.106 -10.085 -6.694 1.00 87.75 75 SER A O 1
ATOM 607 N N . VAL A 1 76 ? -8.648 -8.320 -5.420 1.00 86.88 76 VAL A N 1
ATOM 608 C CA . VAL A 1 76 ? -9.318 -7.561 -6.496 1.00 86.88 76 VAL A CA 1
ATOM 609 C C . VAL A 1 76 ? -8.338 -7.128 -7.588 1.00 86.88 76 VAL A C 1
ATOM 611 O O . VAL A 1 76 ? -8.682 -7.123 -8.768 1.00 86.88 76 VAL A O 1
ATOM 614 N N . LEU A 1 77 ? -7.107 -6.773 -7.218 1.00 84.44 77 LEU A N 1
ATOM 615 C CA . LEU A 1 77 ? -6.097 -6.270 -8.154 1.00 84.44 77 LEU A CA 1
ATOM 616 C C . LEU A 1 77 ? -5.205 -7.373 -8.743 1.00 84.44 77 LEU A C 1
ATOM 618 O O . LEU A 1 77 ? -4.216 -7.054 -9.407 1.00 84.44 77 LEU A O 1
ATOM 622 N N . GLY A 1 78 ? -5.516 -8.650 -8.491 1.00 79.69 78 GLY A N 1
ATOM 623 C CA . GLY A 1 78 ? -4.722 -9.788 -8.963 1.00 79.69 78 GLY A CA 1
ATOM 624 C C . GLY A 1 78 ? -3.315 -9.839 -8.358 1.00 79.69 78 GLY A C 1
ATOM 625 O O . GLY A 1 78 ? -2.368 -10.273 -9.012 1.00 79.69 78 GLY A O 1
ATOM 626 N N . ARG A 1 79 ? -3.156 -9.341 -7.127 1.00 69.75 79 ARG A N 1
ATOM 627 C CA . ARG A 1 79 ? -1.905 -9.359 -6.366 1.00 69.75 79 ARG A CA 1
ATOM 628 C C . ARG A 1 79 ? -2.028 -10.298 -5.181 1.00 69.75 79 ARG A C 1
ATOM 630 O O . ARG A 1 79 ? -2.679 -9.980 -4.189 1.00 69.75 79 ARG A O 1
ATOM 637 N N . ASP A 1 80 ? -1.334 -11.422 -5.260 1.00 64.75 80 ASP A N 1
ATOM 638 C CA . ASP A 1 80 ? -1.225 -12.342 -4.135 1.00 64.75 80 ASP A CA 1
ATOM 639 C C . ASP A 1 80 ? -0.335 -11.749 -3.039 1.00 64.75 80 ASP A C 1
ATOM 641 O O . ASP A 1 80 ? 0.895 -11.854 -3.054 1.00 64.75 80 ASP A O 1
ATOM 645 N N . PHE A 1 81 ? -0.964 -11.148 -2.033 1.00 63.84 81 PHE A N 1
ATOM 646 C CA . PHE A 1 81 ? -0.319 -10.906 -0.749 1.00 63.84 81 PHE A CA 1
ATOM 647 C C . PHE A 1 81 ? -0.306 -12.221 0.033 1.00 63.84 81 PHE A C 1
ATOM 649 O O . PHE A 1 81 ? -1.174 -12.490 0.863 1.00 63.84 81 PHE A O 1
ATOM 656 N N . ALA A 1 82 ? 0.674 -13.080 -0.251 1.00 56.22 82 ALA A N 1
ATOM 657 C CA . ALA A 1 82 ? 0.840 -14.328 0.481 1.00 56.22 82 ALA A CA 1
ATOM 658 C C . ALA A 1 82 ? 0.982 -14.044 1.988 1.00 56.22 82 ALA A C 1
ATOM 660 O O . ALA A 1 82 ? 1.864 -13.298 2.425 1.00 56.22 82 ALA A O 1
ATOM 661 N N . ARG A 1 83 ? 0.114 -14.664 2.794 1.00 55.84 83 ARG A N 1
ATOM 662 C CA . ARG A 1 83 ? 0.051 -14.518 4.254 1.00 55.84 83 ARG A CA 1
ATOM 663 C C . ARG A 1 83 ? 1.257 -15.189 4.924 1.00 55.84 83 ARG A C 1
ATOM 665 O O . ARG A 1 83 ? 1.121 -16.223 5.573 1.00 55.84 83 ARG A O 1
ATOM 672 N N . ARG A 1 84 ? 2.457 -14.618 4.802 1.00 49.12 84 ARG A N 1
ATOM 673 C CA . ARG A 1 84 ? 3.595 -15.000 5.651 1.00 49.12 84 ARG A CA 1
ATOM 674 C C . ARG A 1 84 ? 3.425 -14.340 7.016 1.00 49.12 84 ARG A C 1
ATOM 676 O O . ARG A 1 84 ? 3.829 -13.201 7.223 1.00 49.12 84 ARG A O 1
ATOM 683 N N . ARG A 1 85 ? 2.807 -15.065 7.954 1.00 46.12 85 ARG A N 1
ATOM 684 C CA . ARG A 1 85 ? 2.885 -14.739 9.385 1.00 46.12 85 ARG A CA 1
ATOM 685 C C . ARG A 1 85 ? 4.335 -14.925 9.829 1.00 46.12 85 ARG A C 1
ATOM 687 O O . ARG A 1 85 ? 4.778 -16.051 10.025 1.00 46.12 85 ARG A O 1
ATOM 694 N N . VAL A 1 86 ? 5.071 -13.829 9.940 1.00 42.66 86 VAL A N 1
ATOM 695 C CA . VAL A 1 86 ? 6.322 -13.796 10.700 1.00 42.66 86 VAL A CA 1
ATOM 696 C C . VAL A 1 86 ? 5.922 -13.485 12.143 1.00 42.66 86 VAL A C 1
ATOM 698 O O . VAL A 1 86 ? 5.316 -12.442 12.389 1.00 42.66 86 VAL A O 1
ATOM 701 N N . TYR A 1 87 ? 6.149 -14.446 13.041 1.00 40.97 87 TYR A N 1
ATOM 702 C CA . TYR A 1 87 ? 5.970 -14.301 14.490 1.00 40.97 87 TYR A CA 1
ATOM 703 C C . TYR A 1 87 ? 7.187 -13.636 15.127 1.00 40.97 87 TYR A C 1
ATOM 705 O O . TYR A 1 87 ? 8.304 -13.867 14.613 1.00 40.97 87 TYR A O 1
#

Secondary structure (DSSP, 8-state):
-TTSTTGGGGGGS---------HHHHHHHHHHTT-------HHHHHTTBPPPP-SSSPPPSB-HHHHHHHHHHHHHTT---------

pLDDT: mean 80.93, std 12.44, range [40.97, 94.06]

Sequence (87 aa):
MPFKHNAARRHRIGKMKFKVTNWAEYEAGLRRRGSLTLWVTEEALSLWQAPKRSTRGGQPRYSDLAIETALTLGSVLGRDFARRRVY